Protein AF-A0A7D6ELU8-F1 (afdb_monomer)

Mean predicted aligned error: 9.92 Å

Solvent-accessible surface area (backbone atoms only — not comparable to full-atom values): 5265 Å² total; per-residue (Å²): 142,85,88,80,81,79,87,65,79,58,38,24,36,40,34,38,35,37,53,100,48,103,50,71,50,77,50,40,18,79,59,51,73,68,58,54,52,49,47,50,51,49,13,49,75,67,64,36,61,34,74,47,60,33,76,88,72,48,79,45,76,44,52,31,87,35,58,63,48,76,49,80,45,73,55,73,83,79,80,75,80,83,77,78,136

Structure (mmCIF, N/CA/C/O backbone):
data_AF-A0A7D6ELU8-F1
#
_entry.id   AF-A0A7D6ELU8-F1
#
loop_
_atom_site.group_PDB
_atom_site.id
_atom_site.type_symbol
_atom_site.label_atom_id
_atom_site.label_alt_id
_atom_site.label_comp_id
_atom_site.label_asym_id
_atom_site.label_entity_id
_atom_site.label_seq_id
_atom_site.pdbx_PDB_ins_code
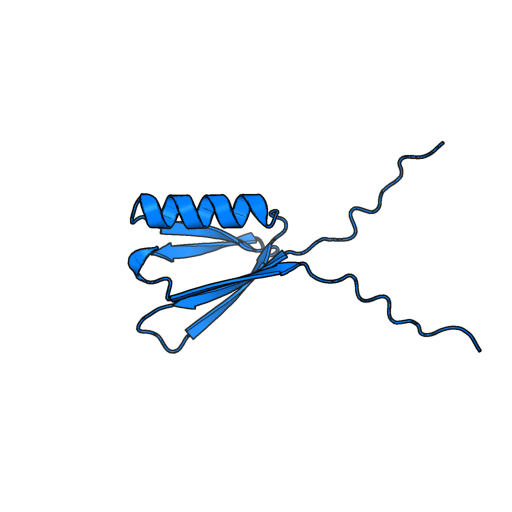_atom_site.Cartn_x
_atom_site.Cartn_y
_atom_site.Cartn_z
_atom_site.occupancy
_atom_site.B_iso_or_equiv
_atom_site.auth_seq_id
_atom_site.auth_comp_id
_atom_site.auth_asym_id
_atom_site.auth_atom_id
_atom_site.pdbx_PDB_model_num
ATOM 1 N N . MET A 1 1 ? -15.490 33.760 -2.151 1.00 37.00 1 MET A N 1
ATOM 2 C CA . MET A 1 1 ? -14.080 33.419 -2.447 1.00 37.00 1 MET A CA 1
ATOM 3 C C . MET A 1 1 ? -13.763 32.134 -1.689 1.00 37.00 1 MET A C 1
ATOM 5 O O . MET A 1 1 ? -13.668 32.179 -0.479 1.00 37.00 1 MET A O 1
ATOM 9 N N . SER A 1 2 ? -14.096 30.976 -2.255 1.00 41.72 2 SER A N 1
ATOM 10 C CA . SER A 1 2 ? -13.283 30.121 -3.141 1.00 41.72 2 SER A CA 1
ATOM 11 C C . SER A 1 2 ? -12.522 29.049 -2.352 1.00 41.72 2 SER A C 1
ATOM 13 O O . SER A 1 2 ? -11.359 29.215 -2.015 1.00 41.72 2 SER A O 1
ATOM 15 N N . THR A 1 3 ? -13.193 27.928 -2.094 1.00 42.09 3 THR A N 1
ATOM 16 C CA . THR A 1 3 ? -12.554 26.619 -1.881 1.00 42.09 3 THR A CA 1
ATOM 17 C C . THR A 1 3 ? -13.277 25.592 -2.752 1.00 42.09 3 THR A C 1
ATOM 19 O O . THR A 1 3 ? -13.889 24.636 -2.285 1.00 42.09 3 THR A O 1
ATOM 22 N N . LYS A 1 4 ? -13.280 25.829 -4.070 1.00 36.59 4 LYS A N 1
ATOM 23 C CA . LYS A 1 4 ? -13.835 24.880 -5.038 1.00 36.59 4 LYS A CA 1
ATOM 24 C C . LYS A 1 4 ? -12.710 24.019 -5.611 1.00 36.59 4 LYS A C 1
ATOM 26 O O . LYS A 1 4 ? -11.996 24.449 -6.502 1.00 36.59 4 LYS A O 1
ATOM 31 N N . LYS A 1 5 ? -12.618 22.809 -5.054 1.00 48.34 5 LYS A N 1
ATOM 32 C CA . LYS A 1 5 ? -12.366 21.526 -5.727 1.00 48.34 5 LYS A CA 1
ATOM 33 C C . LYS A 1 5 ? -11.207 21.476 -6.729 1.00 48.34 5 LYS A C 1
ATOM 35 O O . LYS A 1 5 ? -11.349 21.828 -7.894 1.00 48.34 5 LYS A O 1
ATOM 40 N N . SER A 1 6 ? -10.121 20.853 -6.296 1.00 34.25 6 SER A N 1
ATOM 41 C CA . SER 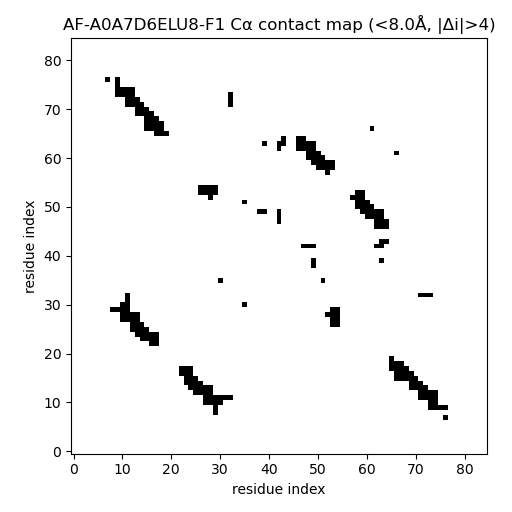A 1 6 ? -9.313 19.981 -7.150 1.00 34.25 6 SER A CA 1
ATOM 42 C C . SER A 1 6 ? -8.838 18.807 -6.298 1.00 34.25 6 SER A C 1
ATOM 44 O O . SER A 1 6 ? -7.664 18.665 -5.990 1.00 34.25 6 SER A O 1
ATOM 46 N N . ASP A 1 7 ? -9.806 17.983 -5.894 1.00 40.31 7 ASP A N 1
ATOM 47 C CA . ASP A 1 7 ? -9.605 16.543 -5.724 1.00 40.31 7 ASP A CA 1
ATOM 48 C C . ASP A 1 7 ? -9.354 15.996 -7.142 1.00 40.31 7 ASP A C 1
ATOM 50 O O . ASP A 1 7 ? -10.254 15.508 -7.825 1.00 40.31 7 ASP A O 1
ATOM 54 N N . ALA A 1 8 ? -8.178 16.310 -7.686 1.00 41.47 8 ALA A N 1
ATOM 55 C CA . ALA A 1 8 ? -7.714 15.756 -8.941 1.00 41.47 8 ALA A CA 1
ATOM 56 C C . ALA A 1 8 ? -7.266 14.351 -8.583 1.00 41.47 8 ALA A C 1
ATOM 58 O O . ALA A 1 8 ? -6.166 14.215 -8.063 1.00 41.47 8 ALA A O 1
ATOM 59 N N . ALA A 1 9 ? -8.186 13.388 -8.716 1.00 48.91 9 ALA A N 1
ATOM 60 C CA . ALA A 1 9 ? -8.010 11.947 -8.546 1.00 48.91 9 ALA A CA 1
ATOM 61 C C . ALA A 1 9 ? -6.554 11.552 -8.239 1.00 48.91 9 ALA A C 1
ATOM 63 O O . ALA A 1 9 ? -5.802 11.184 -9.140 1.00 48.91 9 ALA A O 1
ATOM 64 N N . GLN A 1 10 ? -6.134 11.699 -6.977 1.00 57.69 10 GLN A N 1
ATOM 65 C CA . GLN A 1 10 ? -4.798 11.292 -6.556 1.00 57.69 10 GLN A CA 1
ATOM 66 C C . GLN A 1 10 ? -4.860 9.787 -6.347 1.00 57.69 10 GLN A C 1
ATOM 68 O O . GLN A 1 10 ? -4.92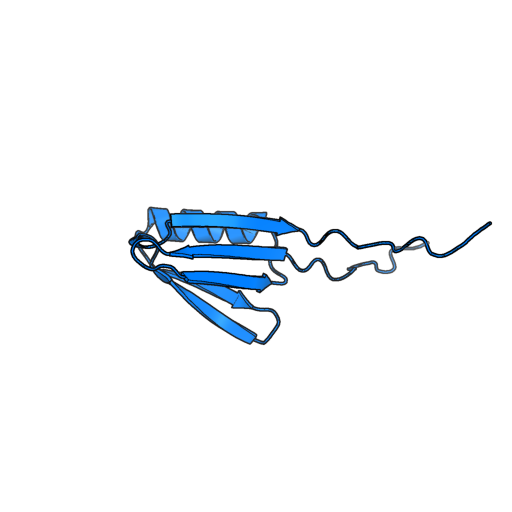9 9.293 -5.227 1.00 57.69 10 GLN A O 1
ATOM 73 N N . SER A 1 11 ? -4.903 9.064 -7.461 1.00 71.06 11 SER A N 1
ATOM 74 C CA . SER A 1 11 ? -4.722 7.626 -7.482 1.00 71.06 11 SER A CA 1
ATOM 75 C C . SER A 1 11 ? -3.300 7.347 -7.007 1.00 71.06 11 SER A C 1
ATOM 77 O O . SER A 1 11 ? -2.315 7.656 -7.681 1.00 71.06 11 SER A O 1
ATOM 79 N N . THR A 1 12 ? -3.172 6.813 -5.800 1.00 83.00 12 THR A N 1
ATOM 80 C CA . THR A 1 12 ? -1.898 6.303 -5.308 1.00 83.00 12 THR A CA 1
ATOM 81 C C . THR A 1 12 ? -1.653 4.972 -6.003 1.00 83.00 12 THR A C 1
ATOM 83 O O . THR A 1 12 ? -2.452 4.044 -5.884 1.00 83.00 12 THR A O 1
ATOM 86 N N . HIS A 1 13 ? -0.558 4.870 -6.745 1.00 87.12 13 HIS A N 1
ATOM 87 C CA . HIS A 1 13 ? -0.130 3.612 -7.336 1.00 87.12 13 HIS A CA 1
ATOM 88 C C . HIS A 1 13 ? 0.621 2.803 -6.286 1.00 87.12 13 HIS A C 1
ATOM 90 O O . HIS A 1 13 ? 1.543 3.306 -5.639 1.00 87.12 13 HIS A O 1
ATOM 96 N N . VAL A 1 14 ? 0.249 1.537 -6.143 1.00 88.44 14 VAL A N 1
ATOM 97 C CA . VAL A 1 14 ? 0.897 0.605 -5.228 1.00 88.44 14 VAL A CA 1
ATOM 98 C C . VAL A 1 14 ? 1.407 -0.587 -6.021 1.00 88.44 14 VAL A C 1
ATOM 100 O O . VAL A 1 14 ? 0.672 -1.234 -6.769 1.00 88.44 14 VAL A O 1
ATOM 103 N N . ARG A 1 15 ? 2.692 -0.880 -5.833 1.00 89.62 15 ARG A N 1
ATOM 104 C CA . ARG A 1 15 ? 3.372 -2.054 -6.369 1.00 89.62 15 ARG A CA 1
ATOM 105 C C . ARG A 1 15 ? 3.854 -2.923 -5.235 1.00 89.62 15 ARG A C 1
ATOM 107 O O . ARG A 1 15 ? 4.596 -2.458 -4.377 1.00 89.62 15 ARG A O 1
ATOM 114 N N . ILE A 1 16 ? 3.459 -4.186 -5.247 1.00 89.56 16 ILE A N 1
ATOM 115 C CA . ILE A 1 16 ? 3.873 -5.164 -4.246 1.00 89.56 16 ILE A CA 1
ATOM 116 C C . ILE A 1 16 ? 4.534 -6.328 -4.964 1.00 89.56 16 ILE A C 1
ATOM 118 O O . ILE A 1 16 ? 3.882 -7.036 -5.731 1.00 89.56 16 ILE A O 1
ATOM 122 N N . ALA A 1 17 ? 5.812 -6.557 -4.683 1.00 87.50 17 ALA A N 1
ATOM 123 C CA . ALA A 1 17 ? 6.469 -7.792 -5.081 1.00 87.50 17 ALA A CA 1
ATOM 124 C C . ALA A 1 17 ? 6.323 -8.836 -3.982 1.00 87.50 17 ALA A C 1
ATOM 126 O O . ALA A 1 17 ? 6.543 -8.552 -2.800 1.00 87.50 17 ALA A O 1
ATOM 127 N N . ILE A 1 18 ? 5.978 -10.056 -4.382 1.00 87.31 18 ILE A N 1
ATOM 128 C CA . ILE A 1 18 ? 5.812 -11.177 -3.463 1.00 87.31 18 ILE A CA 1
ATOM 129 C C . ILE A 1 18 ? 7.083 -12.030 -3.492 1.00 87.31 18 ILE A C 1
ATOM 131 O O . ILE A 1 18 ? 7.512 -12.508 -4.538 1.00 87.31 18 ILE A O 1
ATOM 135 N N . ALA A 1 19 ? 7.683 -12.255 -2.330 1.00 82.19 19 ALA A N 1
ATOM 136 C CA . ALA A 1 19 ? 8.794 -13.172 -2.155 1.00 82.19 19 ALA A CA 1
ATOM 137 C C . ALA A 1 19 ? 8.392 -14.602 -2.558 1.00 82.19 19 ALA A C 1
ATOM 139 O O . ALA A 1 19 ? 7.293 -15.073 -2.253 1.00 82.19 19 ALA A O 1
ATOM 140 N N . ASN A 1 20 ? 9.320 -15.312 -3.202 1.00 75.81 20 ASN A N 1
ATOM 141 C CA . ASN A 1 20 ? 9.160 -16.689 -3.689 1.00 75.81 20 ASN A CA 1
ATOM 142 C C . ASN A 1 20 ? 8.163 -16.874 -4.849 1.00 75.81 20 ASN A C 1
ATOM 144 O O . ASN A 1 20 ? 7.806 -18.009 -5.162 1.00 75.81 20 ASN A O 1
ATOM 148 N N . ILE A 1 21 ? 7.725 -15.792 -5.505 1.00 76.69 21 ILE A N 1
ATOM 149 C CA . ILE A 1 21 ? 6.918 -15.839 -6.731 1.00 76.69 21 ILE A CA 1
ATOM 150 C C . ILE A 1 21 ? 7.471 -14.793 -7.706 1.00 76.69 21 ILE A C 1
ATOM 152 O O . ILE A 1 21 ? 7.780 -13.677 -7.309 1.00 76.69 21 ILE A O 1
ATOM 156 N N . SER A 1 22 ? 7.574 -15.120 -8.996 1.00 72.50 22 SER A N 1
ATOM 157 C CA . SER A 1 22 ? 7.974 -14.163 -10.046 1.00 72.50 22 SER A CA 1
ATOM 158 C C . SER A 1 22 ? 6.818 -13.221 -10.437 1.00 72.50 22 SER A C 1
ATOM 160 O O . SER A 1 22 ? 6.576 -12.987 -11.620 1.00 72.50 22 SER A O 1
ATOM 162 N N . GLY A 1 23 ? 6.039 -12.764 -9.455 1.00 80.50 23 GLY A N 1
ATOM 163 C CA . GLY A 1 23 ? 4.806 -12.012 -9.655 1.00 80.50 23 GLY A CA 1
ATOM 164 C C . GLY A 1 23 ? 4.804 -10.720 -8.850 1.00 80.50 23 GLY A C 1
ATOM 165 O O . GLY A 1 23 ? 5.126 -10.712 -7.661 1.00 80.50 23 GLY A O 1
ATOM 166 N N . GLU A 1 24 ? 4.398 -9.642 -9.509 1.00 84.12 24 GLU A N 1
ATOM 167 C CA . GLU A 1 24 ? 4.155 -8.343 -8.892 1.00 84.12 24 GLU A CA 1
ATOM 168 C C . GLU A 1 24 ? 2.665 -8.009 -8.992 1.00 84.12 24 GLU A C 1
ATOM 170 O O . GLU A 1 24 ? 2.024 -8.260 -10.015 1.00 84.12 24 GLU A O 1
ATOM 175 N N . LEU A 1 25 ? 2.113 -7.433 -7.928 1.00 86.31 25 LEU A N 1
ATOM 176 C CA . LEU A 1 25 ? 0.782 -6.838 -7.920 1.00 86.31 25 LEU A CA 1
ATOM 177 C C . LEU A 1 25 ? 0.936 -5.339 -8.151 1.00 86.31 25 LEU A C 1
ATOM 179 O O . LEU A 1 25 ? 1.574 -4.658 -7.352 1.00 86.31 25 LEU A O 1
ATOM 183 N N . PHE A 1 26 ? 0.345 -4.840 -9.231 1.00 88.69 26 PHE A N 1
ATOM 184 C CA . PHE A 1 26 ? 0.226 -3.414 -9.519 1.00 88.69 26 PHE A CA 1
ATOM 185 C C . PHE A 1 26 ? -1.250 -3.034 -9.450 1.00 88.69 26 PHE A C 1
ATOM 187 O O . PHE A 1 26 ? -2.063 -3.621 -10.166 1.00 88.69 26 PHE A O 1
ATOM 194 N N . PHE A 1 27 ? -1.593 -2.072 -8.601 1.00 88.00 27 PHE A N 1
ATOM 195 C CA . PHE A 1 27 ? -2.955 -1.559 -8.495 1.00 88.00 27 PHE A CA 1
ATOM 196 C C . PHE A 1 27 ? -2.958 -0.103 -8.044 1.00 88.00 27 PHE A C 1
ATOM 198 O O . PHE A 1 27 ? -1.942 0.448 -7.616 1.00 88.00 27 PHE A O 1
ATOM 205 N N . GLU A 1 28 ? -4.120 0.522 -8.157 1.00 87.19 28 GLU A N 1
ATOM 206 C CA . GLU A 1 28 ? -4.322 1.912 -7.789 1.00 87.19 28 GLU A CA 1
ATOM 207 C C . GLU A 1 28 ? -5.270 1.988 -6.607 1.00 87.19 28 GLU A C 1
ATOM 209 O O . GLU A 1 28 ? -6.179 1.184 -6.458 1.00 87.19 28 GLU A O 1
ATOM 214 N N . THR A 1 29 ? -5.082 2.959 -5.730 1.00 86.38 29 THR A N 1
ATOM 215 C CA . THR A 1 29 ? -5.981 3.144 -4.597 1.00 86.38 29 THR A CA 1
ATOM 216 C C . THR A 1 29 ? -6.188 4.620 -4.311 1.00 86.38 29 THR A C 1
ATOM 218 O O . THR A 1 29 ? -5.306 5.442 -4.550 1.00 86.38 29 THR A O 1
ATOM 221 N N . ASN A 1 30 ? -7.365 4.959 -3.789 1.00 84.69 30 ASN A N 1
ATOM 222 C CA . ASN A 1 30 ? -7.677 6.311 -3.321 1.00 84.69 30 ASN A CA 1
ATOM 223 C C . ASN A 1 30 ? -7.164 6.556 -1.891 1.00 84.69 30 ASN A C 1
ATOM 225 O O . ASN A 1 30 ? -7.386 7.628 -1.332 1.00 84.69 30 ASN A O 1
ATOM 229 N N . SER A 1 31 ? -6.515 5.569 -1.266 1.00 83.38 31 SER A N 1
ATOM 230 C CA . SER A 1 31 ? -5.880 5.746 0.039 1.00 83.38 31 SER A CA 1
ATOM 231 C C . SER A 1 31 ? -4.627 6.616 -0.058 1.00 83.38 31 SER A C 1
ATOM 233 O O . SER A 1 31 ? -3.913 6.609 -1.066 1.00 83.38 31 SER A O 1
ATOM 235 N N . SER A 1 32 ? -4.333 7.352 1.016 1.00 85.19 32 SER A N 1
ATOM 236 C CA . SER A 1 32 ? -3.130 8.176 1.079 1.00 85.19 32 SER A CA 1
ATOM 237 C C . SER A 1 32 ? -1.873 7.320 1.274 1.00 85.19 32 SER A C 1
ATOM 239 O O . SER A 1 32 ? -1.911 6.232 1.854 1.00 85.19 32 SER A O 1
ATOM 241 N N . VAL A 1 33 ? -0.720 7.843 0.850 1.00 84.75 33 VAL A N 1
ATOM 242 C CA . VAL A 1 33 ? 0.593 7.199 1.053 1.00 84.75 33 VAL A CA 1
ATOM 243 C C . VAL A 1 33 ? 0.862 6.915 2.536 1.00 84.75 33 VAL A C 1
ATOM 245 O O . VAL A 1 33 ? 1.435 5.879 2.878 1.00 84.75 33 VAL A O 1
ATOM 248 N N . ALA A 1 34 ? 0.445 7.823 3.424 1.00 85.81 34 ALA A N 1
ATOM 249 C CA . ALA A 1 34 ? 0.631 7.674 4.863 1.00 85.81 34 ALA A CA 1
ATOM 250 C C . ALA A 1 34 ? -0.183 6.496 5.419 1.00 85.81 34 ALA A C 1
ATOM 252 O O . ALA A 1 34 ? 0.363 5.689 6.175 1.00 85.81 34 ALA A O 1
ATOM 253 N N . ASP A 1 35 ? -1.439 6.358 4.988 1.00 86.38 35 ASP A N 1
ATOM 254 C CA . ASP A 1 35 ? -2.327 5.277 5.426 1.00 86.38 35 ASP A CA 1
ATOM 255 C C . ASP A 1 35 ? -1.819 3.916 4.947 1.00 86.38 35 ASP A C 1
ATOM 257 O O . ASP A 1 35 ? -1.743 2.967 5.728 1.00 86.38 35 ASP A O 1
ATOM 261 N N . ILE A 1 36 ? -1.387 3.827 3.684 1.00 86.75 36 ILE A N 1
ATOM 262 C CA . ILE A 1 36 ? -0.831 2.592 3.115 1.00 86.75 36 ILE A CA 1
ATOM 263 C C . ILE A 1 36 ? 0.441 2.198 3.866 1.00 86.75 36 ILE A C 1
ATOM 265 O O . ILE A 1 36 ? 0.597 1.044 4.261 1.00 86.75 36 ILE A O 1
ATOM 269 N N . LYS A 1 37 ? 1.343 3.151 4.128 1.00 87.81 37 LYS A N 1
ATOM 270 C CA . LYS A 1 37 ? 2.572 2.892 4.887 1.00 87.81 37 LYS A CA 1
ATOM 271 C C . LYS A 1 37 ? 2.272 2.402 6.305 1.00 87.81 37 LYS A C 1
ATOM 273 O O . LYS A 1 37 ? 2.937 1.480 6.782 1.00 87.81 37 LYS A O 1
ATOM 278 N N . ALA A 1 38 ? 1.284 2.995 6.973 1.00 90.25 38 ALA A N 1
ATOM 279 C CA . ALA A 1 38 ? 0.853 2.564 8.297 1.00 90.25 38 ALA A CA 1
ATOM 280 C C . ALA A 1 38 ? 0.273 1.141 8.264 1.00 90.25 38 ALA A C 1
ATOM 282 O O . ALA A 1 38 ? 0.674 0.311 9.078 1.00 90.25 38 ALA A O 1
ATOM 283 N N . ALA A 1 39 ? -0.589 0.833 7.290 1.00 88.75 39 ALA A N 1
ATOM 284 C CA . ALA A 1 39 ? -1.170 -0.496 7.104 1.00 88.75 39 ALA A CA 1
ATOM 285 C C . ALA A 1 39 ? -0.100 -1.563 6.819 1.00 88.75 39 ALA A C 1
ATOM 287 O O . ALA A 1 39 ? -0.116 -2.632 7.427 1.00 88.75 39 ALA A O 1
ATOM 288 N N . VAL A 1 40 ? 0.873 -1.256 5.954 1.00 88.50 40 VAL A N 1
ATOM 289 C CA . VAL A 1 40 ? 2.017 -2.136 5.661 1.00 88.50 40 VAL A CA 1
ATOM 290 C C . VAL A 1 40 ? 2.845 -2.380 6.924 1.00 88.50 40 VAL A C 1
ATOM 292 O O . VAL A 1 40 ? 3.123 -3.528 7.260 1.00 88.50 40 VAL A O 1
ATOM 295 N N . SER A 1 41 ? 3.197 -1.321 7.659 1.00 89.12 41 SER A N 1
ATOM 296 C CA . SER A 1 41 ? 3.967 -1.430 8.904 1.00 89.12 41 SER A CA 1
ATOM 297 C C . SER A 1 41 ? 3.235 -2.267 9.957 1.00 89.12 41 SER A C 1
ATOM 299 O O . SER A 1 41 ? 3.833 -3.144 10.579 1.00 89.12 41 SER A O 1
ATOM 301 N N . ALA A 1 42 ? 1.927 -2.051 10.117 1.00 90.56 42 ALA A N 1
ATOM 302 C CA . ALA A 1 42 ? 1.092 -2.815 11.036 1.00 90.56 42 ALA A CA 1
ATOM 303 C C . ALA A 1 42 ? 1.014 -4.297 10.641 1.00 90.56 42 ALA A C 1
ATOM 305 O O . ALA A 1 42 ? 1.177 -5.163 11.498 1.00 90.56 42 ALA A O 1
ATOM 306 N N . ALA A 1 43 ? 0.828 -4.599 9.352 1.00 90.06 43 ALA A N 1
ATOM 307 C CA . ALA A 1 43 ? 0.790 -5.970 8.853 1.00 90.06 43 ALA A CA 1
ATOM 308 C C . ALA A 1 43 ? 2.124 -6.701 9.079 1.00 90.06 43 ALA A C 1
ATOM 310 O O . ALA A 1 43 ? 2.122 -7.857 9.503 1.00 90.06 43 ALA A O 1
ATOM 311 N N . ILE A 1 44 ? 3.254 -6.019 8.853 1.00 88.31 44 ILE A N 1
ATOM 312 C CA . ILE A 1 44 ? 4.599 -6.553 9.111 1.00 88.31 44 ILE A CA 1
ATOM 313 C C . ILE A 1 44 ? 4.816 -6.776 10.611 1.00 88.31 44 ILE A C 1
ATOM 315 O O . ILE A 1 44 ? 5.229 -7.863 11.007 1.00 88.31 44 ILE A O 1
ATOM 319 N N . ALA A 1 45 ? 4.493 -5.794 11.456 1.00 89.56 45 ALA A N 1
ATOM 320 C CA . ALA A 1 45 ? 4.654 -5.903 12.906 1.00 89.56 45 ALA A CA 1
ATOM 321 C C . ALA A 1 45 ? 3.797 -7.029 13.506 1.00 89.56 45 ALA A C 1
ATOM 323 O O . ALA A 1 45 ? 4.250 -7.756 14.388 1.00 89.56 45 ALA A O 1
ATOM 324 N N . ALA A 1 46 ? 2.575 -7.204 12.999 1.00 90.12 46 ALA A N 1
ATOM 325 C CA . ALA A 1 46 ? 1.667 -8.264 13.421 1.00 90.12 46 ALA A CA 1
ATOM 326 C C . ALA A 1 46 ? 1.994 -9.639 12.808 1.00 90.12 46 ALA A C 1
ATOM 328 O O . ALA A 1 46 ? 1.367 -10.623 13.192 1.00 90.12 46 ALA A O 1
ATOM 329 N N . ASN A 1 47 ? 2.930 -9.725 11.849 1.00 86.19 47 ASN A N 1
ATOM 330 C CA . ASN A 1 47 ? 3.131 -10.905 10.993 1.00 86.19 47 ASN A CA 1
ATOM 331 C C . ASN A 1 47 ? 1.815 -11.430 10.380 1.00 86.19 47 ASN A C 1
ATOM 333 O O . ASN A 1 47 ? 1.605 -12.634 10.239 1.00 86.19 47 ASN A O 1
ATOM 337 N N . GLY A 1 48 ? 0.908 -10.509 10.052 1.00 88.56 48 GLY A N 1
ATOM 338 C CA . GLY A 1 48 ? -0.443 -10.808 9.593 1.00 88.56 48 GLY A CA 1
ATOM 339 C C . GLY A 1 48 ? -0.597 -10.676 8.082 1.00 88.56 48 GLY A C 1
ATOM 340 O O . GLY A 1 48 ? 0.320 -10.932 7.298 1.00 88.56 48 GLY A O 1
ATOM 341 N N . THR A 1 49 ? -1.782 -10.247 7.660 1.00 89.56 49 THR A N 1
ATOM 342 C CA . THR A 1 49 ? -2.105 -9.984 6.257 1.00 89.56 49 THR A CA 1
ATOM 343 C C . THR A 1 49 ? -2.334 -8.495 6.038 1.00 89.56 49 THR A C 1
ATOM 345 O O . THR A 1 49 ? -3.045 -7.849 6.802 1.00 89.56 49 THR A O 1
ATOM 348 N N . LEU A 1 50 ? -1.752 -7.961 4.973 1.00 87.88 50 LEU A N 1
ATOM 349 C CA . LEU A 1 50 ? -2.051 -6.646 4.430 1.00 87.88 50 LEU A CA 1
ATOM 350 C C . LEU A 1 50 ? -3.263 -6.764 3.502 1.00 87.88 50 LEU A C 1
ATOM 352 O O . LEU A 1 50 ? -3.161 -7.428 2.472 1.00 87.88 50 LEU A O 1
ATOM 356 N N . SER A 1 51 ? -4.382 -6.128 3.848 1.00 88.44 51 SER A N 1
ATOM 357 C CA . SER A 1 51 ? -5.526 -5.961 2.944 1.00 88.44 51 SER A CA 1
ATOM 358 C C . SER A 1 51 ? -5.571 -4.528 2.422 1.00 88.44 51 SER A C 1
ATOM 360 O O . SER A 1 51 ? -5.590 -3.581 3.211 1.00 88.44 51 SER A O 1
ATOM 362 N N . LEU A 1 52 ? -5.614 -4.361 1.106 1.00 88.38 52 LEU A N 1
ATOM 363 C CA . LEU A 1 52 ? -5.768 -3.068 0.441 1.00 88.38 52 LEU A CA 1
ATOM 364 C C . LEU A 1 52 ? -6.903 -3.157 -0.580 1.00 88.38 52 LEU A C 1
ATOM 366 O O . LEU A 1 52 ? -7.079 -4.191 -1.219 1.00 88.38 52 LEU A O 1
ATOM 370 N N . GLN A 1 53 ? -7.673 -2.080 -0.733 1.00 88.12 53 GLN A N 1
ATOM 371 C CA . GLN A 1 53 ? -8.711 -1.997 -1.760 1.00 88.12 53 GLN A CA 1
ATOM 372 C C . GLN A 1 53 ? -8.221 -1.200 -2.967 1.00 88.12 53 GLN A C 1
ATOM 374 O O . GLN A 1 53 ? -7.706 -0.086 -2.830 1.00 88.12 53 GLN A O 1
ATOM 379 N N . ASP A 1 54 ? -8.407 -1.789 -4.144 1.00 88.44 54 ASP A N 1
ATOM 380 C CA . ASP A 1 54 ? -8.189 -1.157 -5.442 1.00 88.44 54 ASP A CA 1
ATOM 381 C C . ASP A 1 54 ? -9.365 -0.231 -5.804 1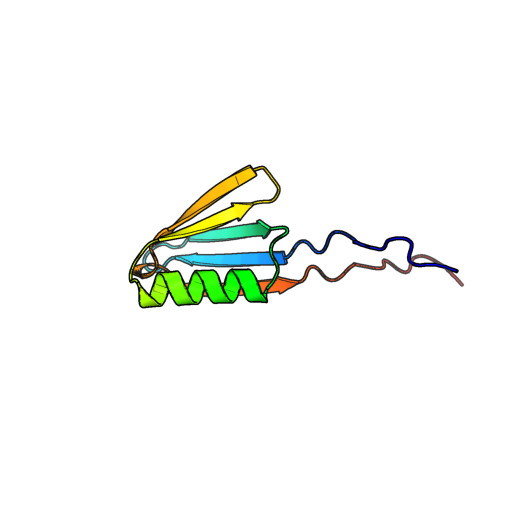.00 88.44 54 ASP A C 1
ATOM 383 O O . ASP A 1 54 ? -10.494 -0.417 -5.339 1.00 88.44 54 ASP A O 1
ATOM 387 N N . LEU A 1 55 ? -9.137 0.728 -6.703 1.00 84.88 55 LEU A N 1
ATOM 388 C CA . LEU A 1 55 ? -10.166 1.640 -7.229 1.00 84.88 55 LEU A CA 1
ATOM 389 C C . LEU A 1 55 ? -11.358 0.914 -7.855 1.00 84.88 55 LEU A C 1
ATOM 391 O O . LEU A 1 55 ? -12.475 1.429 -7.882 1.00 84.88 55 LEU A O 1
ATOM 395 N N . ARG A 1 56 ? -11.119 -0.292 -8.368 1.00 82.62 56 ARG A N 1
ATOM 396 C CA . ARG A 1 56 ? -12.124 -1.131 -9.026 1.00 82.62 56 ARG A CA 1
ATOM 397 C C . ARG A 1 56 ? -12.976 -1.939 -8.039 1.00 82.62 56 ARG A C 1
ATOM 399 O O . ARG A 1 56 ? -13.822 -2.714 -8.475 1.00 82.62 56 ARG A O 1
ATOM 406 N N . GLY A 1 57 ? -12.761 -1.775 -6.730 1.00 83.25 57 GLY A N 1
ATOM 407 C CA . GLY A 1 57 ? -13.471 -2.510 -5.680 1.00 83.25 57 GLY A CA 1
ATOM 408 C C . GLY A 1 57 ? -12.934 -3.923 -5.439 1.00 83.25 57 GLY A C 1
ATOM 409 O O . GLY A 1 57 ? -13.601 -4.729 -4.794 1.00 83.25 57 GLY A O 1
ATOM 410 N N . HIS A 1 58 ? -11.744 -4.244 -5.955 1.00 86.62 58 HIS A N 1
ATOM 411 C CA . HIS A 1 58 ? -11.062 -5.492 -5.627 1.00 86.62 58 HIS A CA 1
ATOM 412 C C . HIS A 1 58 ? -10.365 -5.365 -4.275 1.00 86.62 58 HIS A C 1
ATOM 414 O O . HIS A 1 58 ? -9.630 -4.408 -4.038 1.00 86.62 58 HIS A O 1
ATOM 420 N N . GLU A 1 59 ? -10.562 -6.354 -3.409 1.00 88.50 59 GLU A N 1
ATOM 421 C CA . GLU A 1 59 ? -9.791 -6.488 -2.180 1.00 88.50 59 GLU A CA 1
ATOM 422 C C . GLU A 1 59 ? -8.559 -7.356 -2.443 1.00 88.50 59 GLU A C 1
ATOM 424 O O . GLU A 1 59 ? -8.655 -8.506 -2.874 1.00 88.50 59 GLU A O 1
ATOM 429 N N . ILE A 1 60 ? -7.387 -6.781 -2.205 1.00 88.19 60 ILE A N 1
ATOM 430 C CA . ILE A 1 60 ? -6.091 -7.409 -2.416 1.00 88.19 60 ILE A CA 1
ATOM 431 C C . ILE A 1 60 ? -5.530 -7.748 -1.047 1.00 88.19 60 ILE A C 1
ATOM 433 O O . ILE A 1 60 ? -5.240 -6.859 -0.249 1.00 88.19 60 ILE A O 1
ATOM 437 N N . VAL A 1 61 ? -5.361 -9.041 -0.784 1.00 88.44 61 VAL A N 1
ATOM 438 C CA . VAL A 1 61 ? -4.846 -9.543 0.491 1.00 88.44 61 VAL A CA 1
ATOM 439 C C . VAL A 1 61 ? -3.500 -10.217 0.266 1.00 88.44 61 VAL A C 1
ATOM 441 O O . VAL A 1 61 ? -3.386 -11.159 -0.517 1.00 88.44 61 VAL A O 1
ATOM 444 N N . VAL A 1 62 ? -2.471 -9.748 0.972 1.00 87.88 62 VAL A N 1
ATOM 445 C CA . VAL A 1 62 ? -1.100 -10.263 0.877 1.00 87.88 62 VAL A CA 1
ATOM 446 C C . VAL A 1 62 ? -0.568 -10.567 2.273 1.00 87.88 62 VAL A C 1
ATOM 448 O O . VAL A 1 62 ? -0.636 -9.736 3.172 1.00 87.88 62 VAL A O 1
ATOM 451 N N . ALA A 1 63 ? -0.011 -11.761 2.478 1.00 89.75 63 ALA A N 1
ATOM 452 C CA . ALA A 1 63 ? 0.642 -12.106 3.741 1.00 89.75 63 ALA A CA 1
ATOM 453 C C . ALA A 1 63 ? 1.932 -11.294 3.919 1.00 89.75 63 ALA A C 1
ATOM 455 O O . ALA A 1 63 ? 2.794 -11.320 3.039 1.00 89.75 63 ALA A O 1
ATOM 456 N N . ALA A 1 64 ? 2.098 -10.637 5.069 1.00 88.44 64 ALA A N 1
ATOM 457 C CA . ALA A 1 64 ? 3.239 -9.764 5.333 1.00 88.44 64 ALA A CA 1
ATOM 458 C C . ALA A 1 64 ? 4.582 -10.503 5.235 1.00 88.44 64 ALA A C 1
ATOM 460 O O . ALA A 1 64 ? 5.541 -9.973 4.684 1.00 88.44 64 ALA A O 1
ATOM 461 N N . SER A 1 65 ? 4.624 -11.771 5.656 1.00 87.19 65 SER A N 1
ATOM 462 C CA . SER A 1 65 ? 5.814 -12.632 5.565 1.00 87.19 65 SER A CA 1
ATOM 463 C C . SER A 1 65 ? 6.266 -12.926 4.132 1.00 87.19 65 SER A C 1
ATOM 465 O O . SER A 1 65 ? 7.375 -13.409 3.927 1.00 87.19 65 SER A O 1
ATOM 467 N N . LYS A 1 66 ? 5.403 -12.688 3.137 1.00 86.94 66 LYS A N 1
ATOM 468 C CA . LYS A 1 66 ? 5.717 -12.869 1.717 1.00 86.94 66 LYS A CA 1
ATOM 469 C C . LYS A 1 66 ? 5.927 -11.545 0.991 1.00 86.94 66 LYS A C 1
ATOM 471 O O . LYS A 1 66 ? 6.126 -11.571 -0.213 1.00 86.94 66 LYS A O 1
ATOM 476 N N . ILE A 1 67 ? 5.867 -10.398 1.659 1.00 87.25 67 ILE A N 1
ATOM 477 C CA . ILE A 1 67 ? 6.127 -9.115 1.000 1.00 87.25 67 ILE A CA 1
ATOM 478 C C . ILE A 1 67 ? 7.640 -8.986 0.795 1.00 87.25 67 ILE A C 1
ATOM 480 O O . ILE A 1 67 ? 8.399 -8.979 1.759 1.00 87.25 67 ILE A O 1
ATOM 484 N N . GLY A 1 68 ? 8.076 -8.909 -0.463 1.00 86.94 68 GLY A N 1
ATOM 485 C CA . GLY A 1 68 ? 9.470 -8.647 -0.821 1.00 86.94 68 GLY A CA 1
ATOM 486 C C . GLY A 1 68 ? 9.783 -7.153 -0.775 1.00 86.94 68 GLY A C 1
ATOM 487 O O . GLY A 1 68 ? 10.683 -6.725 -0.058 1.00 86.94 68 GLY A O 1
ATOM 488 N N . PHE A 1 69 ? 9.005 -6.349 -1.503 1.00 86.25 69 PHE A N 1
ATOM 489 C CA . PHE A 1 69 ? 9.042 -4.889 -1.409 1.00 86.25 69 PHE A CA 1
ATOM 490 C C . PHE A 1 69 ? 7.667 -4.283 -1.707 1.00 86.25 69 PHE A C 1
ATOM 492 O O . PHE A 1 69 ? 6.831 -4.911 -2.363 1.00 86.25 69 PHE A O 1
ATOM 499 N N . VAL A 1 70 ? 7.457 -3.053 -1.228 1.00 87.75 70 VAL A N 1
ATOM 500 C CA . VAL A 1 70 ? 6.290 -2.225 -1.552 1.00 87.75 70 VAL A CA 1
ATOM 501 C C . VAL A 1 70 ? 6.787 -0.890 -2.087 1.00 87.75 70 VAL A C 1
ATOM 503 O O . VAL A 1 70 ? 7.504 -0.176 -1.389 1.00 87.75 70 VAL A O 1
ATOM 506 N N . ASP A 1 71 ? 6.411 -0.568 -3.315 1.00 87.44 71 ASP A N 1
ATOM 507 C CA . ASP A 1 71 ? 6.648 0.728 -3.939 1.00 87.44 71 ASP A CA 1
ATOM 508 C C . ASP A 1 71 ? 5.321 1.501 -3.990 1.00 87.44 71 ASP A C 1
ATOM 510 O O . ASP A 1 71 ? 4.293 0.972 -4.418 1.00 87.44 71 ASP A O 1
ATOM 514 N N . ILE A 1 72 ? 5.335 2.726 -3.463 1.00 87.62 72 ILE A N 1
ATOM 515 C CA . ILE A 1 72 ? 4.157 3.583 -3.313 1.00 87.62 72 ILE A CA 1
ATOM 516 C C . ILE A 1 72 ? 4.448 4.884 -4.053 1.00 87.62 72 ILE A C 1
ATOM 518 O O . ILE A 1 72 ? 5.218 5.723 -3.582 1.00 87.62 72 ILE A O 1
ATOM 522 N N . GLY A 1 73 ? 3.821 5.049 -5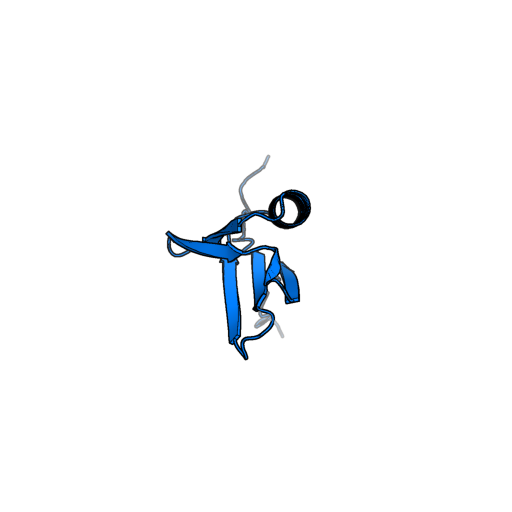.212 1.00 80.62 73 GLY A N 1
ATOM 523 C CA . GLY A 1 73 ? 3.927 6.243 -6.037 1.00 80.62 73 GLY A CA 1
ATOM 524 C C . GLY A 1 73 ? 2.644 7.059 -5.979 1.00 80.62 73 GLY A C 1
ATOM 525 O O . GLY A 1 73 ? 1.547 6.512 -5.949 1.00 80.62 73 GLY A O 1
ATOM 526 N N . VAL A 1 74 ? 2.756 8.382 -6.014 1.00 76.31 74 VAL A N 1
ATOM 527 C CA . VAL A 1 74 ? 1.595 9.244 -6.270 1.00 76.31 74 VAL A CA 1
ATOM 528 C C . VAL A 1 74 ? 1.476 9.405 -7.782 1.00 76.31 74 VAL A C 1
ATOM 530 O O . VAL A 1 74 ? 2.473 9.743 -8.426 1.00 76.31 74 VAL A O 1
ATOM 533 N N . ALA A 1 75 ? 0.295 9.164 -8.363 1.00 63.91 75 ALA A N 1
ATOM 534 C CA . ALA A 1 75 ? 0.051 9.513 -9.760 1.00 63.91 75 ALA A CA 1
ATOM 535 C C . ALA A 1 75 ? 0.294 11.015 -9.941 1.00 63.91 75 ALA A C 1
ATOM 537 O O . ALA A 1 75 ? -0.464 11.849 -9.445 1.00 63.91 75 ALA A O 1
ATOM 538 N N . ALA A 1 76 ? 1.384 11.376 -10.617 1.00 57.00 76 ALA A N 1
ATOM 539 C CA . ALA A 1 76 ? 1.606 12.758 -10.997 1.00 57.00 76 ALA A CA 1
ATOM 540 C C . ALA A 1 76 ? 0.576 13.123 -12.069 1.00 57.00 76 ALA A C 1
ATOM 542 O O . ALA A 1 76 ? 0.533 12.496 -13.130 1.00 57.00 76 ALA A O 1
ATOM 543 N N . ASP A 1 77 ? -0.236 14.136 -11.773 1.00 54.88 77 ASP A N 1
ATOM 544 C CA . ASP A 1 77 ? -1.228 14.709 -12.675 1.00 54.88 77 ASP A CA 1
ATOM 545 C C . ASP A 1 77 ? -0.512 15.159 -13.963 1.00 54.88 77 ASP A C 1
ATOM 547 O O . ASP A 1 77 ? 0.202 16.169 -13.995 1.00 54.88 77 ASP A O 1
ATOM 551 N N . ARG A 1 78 ? -0.584 14.33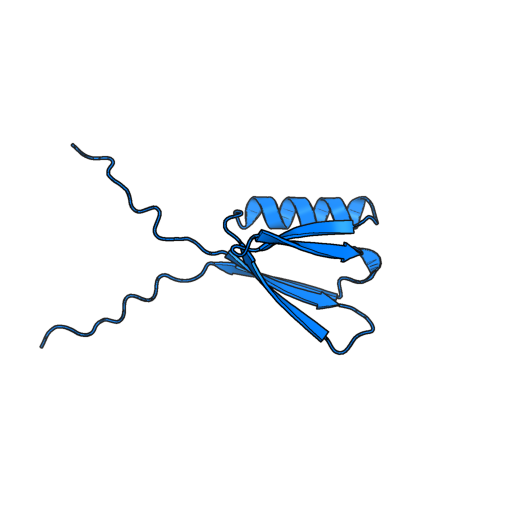7 -15.020 1.00 57.53 78 ARG A N 1
ATOM 552 C CA . ARG A 1 78 ? 0.100 14.619 -16.286 1.00 57.53 78 ARG A CA 1
ATOM 553 C C . ARG A 1 78 ? -0.636 15.759 -16.981 1.00 57.53 78 ARG A C 1
ATOM 555 O O . ARG A 1 78 ? -1.495 15.537 -17.830 1.00 57.53 78 ARG A O 1
ATOM 562 N N . ARG A 1 79 ? -0.235 16.996 -16.686 1.00 57.31 79 ARG A N 1
ATOM 563 C CA . ARG A 1 79 ? -0.482 18.156 -17.550 1.00 57.31 79 ARG A CA 1
ATOM 564 C C . ARG A 1 79 ? 0.244 17.927 -18.879 1.00 57.31 79 ARG A C 1
ATOM 566 O O . ARG A 1 79 ? 1.398 18.314 -19.041 1.00 57.31 79 ARG A O 1
ATOM 573 N N . VAL A 1 80 ? -0.418 17.284 -19.838 1.00 59.34 80 VAL A N 1
ATOM 574 C CA . VAL A 1 80 ? 0.040 17.283 -21.232 1.00 59.34 80 VAL A CA 1
ATOM 575 C C . VAL A 1 80 ? -0.093 18.709 -21.772 1.00 59.34 80 VAL A C 1
ATOM 577 O O . VAL A 1 80 ? -1.182 19.187 -22.073 1.00 59.34 80 VAL A O 1
ATOM 580 N N . GLY A 1 81 ? 1.028 19.430 -21.812 1.00 64.44 81 GLY A N 1
ATOM 581 C CA . GLY A 1 81 ? 1.131 20.779 -22.363 1.00 64.44 81 GLY A CA 1
ATOM 582 C C . GLY A 1 81 ? 1.090 20.760 -23.887 1.00 64.44 81 GLY A C 1
ATOM 583 O O . GLY A 1 81 ? 2.104 21.000 -24.532 1.00 64.44 81 GLY A O 1
ATOM 584 N N . PHE A 1 82 ? -0.071 20.457 -24.466 1.00 70.75 82 PHE A N 1
ATOM 585 C CA . PHE A 1 82 ? -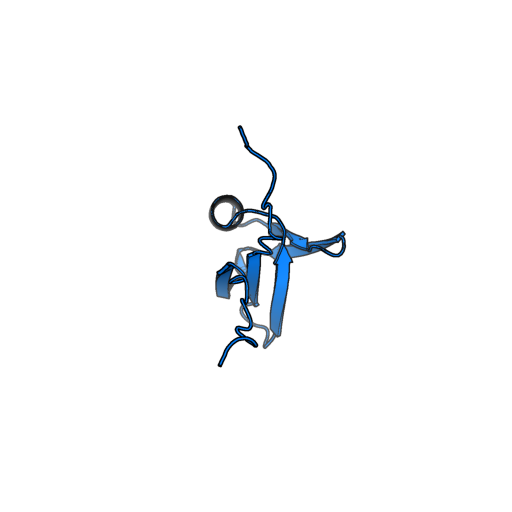0.353 20.766 -25.866 1.00 70.75 82 PHE A CA 1
ATOM 586 C C . PHE A 1 82 ? -1.09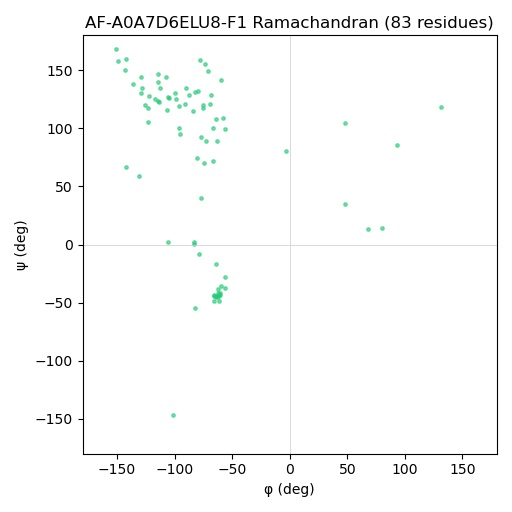5 22.110 -25.922 1.00 70.75 82 PHE A C 1
ATOM 588 O O . PHE A 1 82 ? -2.309 22.166 -25.748 1.00 70.75 82 PHE A O 1
ATOM 595 N N . GLY A 1 83 ? -0.342 23.194 -26.126 1.00 63.78 83 GLY A N 1
ATOM 596 C CA . GLY A 1 83 ? -0.828 24.574 -26.276 1.00 63.78 83 GLY A CA 1
ATOM 597 C C . GLY A 1 83 ? -0.027 25.521 -25.372 1.00 63.78 83 GLY A C 1
ATOM 598 O O . GLY A 1 83 ? -0.016 25.329 -24.164 1.00 63.78 83 GLY A O 1
ATOM 599 N N . ALA A 1 84 ? 0.698 26.527 -25.849 1.00 52.25 84 ALA A N 1
ATOM 600 C CA . ALA A 1 84 ? 0.567 27.288 -27.082 1.00 52.25 84 ALA A CA 1
ATOM 601 C C . ALA A 1 84 ? 1.946 27.627 -27.676 1.00 52.25 84 ALA A C 1
ATOM 603 O O . ALA A 1 84 ? 2.959 27.586 -26.977 1.00 52.25 84 ALA A O 1
ATOM 604 N N . LEU A 1 85 ? 1.923 27.923 -28.977 1.00 49.31 85 LEU A N 1
ATOM 605 C CA . LEU A 1 85 ? 2.954 28.653 -29.717 1.00 49.31 85 LEU A CA 1
ATOM 606 C C . LEU A 1 85 ? 3.379 29.939 -28.992 1.00 49.31 85 LEU A C 1
ATOM 608 O O . LEU A 1 85 ? 2.495 30.561 -28.357 1.00 49.31 85 LEU A O 1
#

Radius of gyration: 16.24 Å; Cα contacts (8 Å, |Δi|>4): 125; chains: 1; bounding box: 24×50×43 Å

Foldseek 3Di:
DDDDDDPVVFFKWKWWDFAPDPDIDIATDSDDPVVLVVLLVVQLVVQHWRWDAGPVRDIDIGGSVGTPDMDIHTPDPPPPPPDDD

pLDDT: mean 77.52, std 16.22, range [34.25, 90.56]

Sequence (85 aa):
MSTKKSDAAQSTHVRIAIANISGELFFETNSSVADIKAAVSAAIAANGTLSLQDLRGHEIVVAASKIGFVDIGVAADRRVGFGAL

Nearest PDB structures (foldseek):
  7rur-assembly1_C  TM=9.257E-01  e=4.681E-05  Mycobac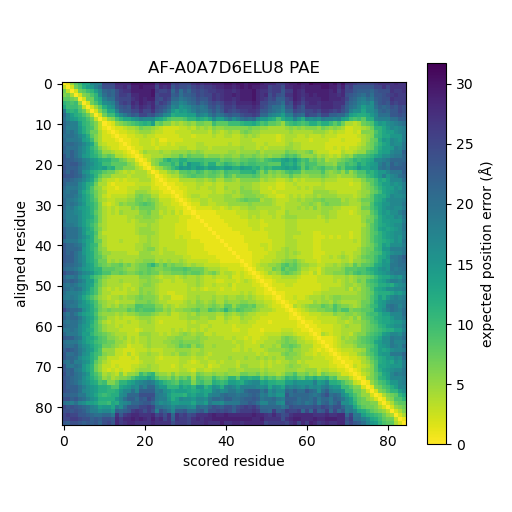terium tuberculosis
  7rur-assembly1_B  TM=9.399E-01  e=6.344E-05  Mycobacterium tuberculosis
  7rur-assembly1_A  TM=9.223E-01  e=4.681E-05  Mycobacterium tuberculosis
  7rus-assembly1_A  TM=9.310E-01  e=1.398E-04  Mycobacterium tuberculosis
  4a54-assembly1_A  TM=4.837E-01  e=2.328E-01  Schizosaccharomyces pombe

Secondary structure (DSSP, 8-state):
-----------EEEEEEETTSS-EEEEEESS-HHHHHHHHHHHHHTT-EEEEE-TTS-EEEEEGGGEEEEEEEE-----------